Protein AF-A0AAD8BY18-F1 (afdb_monomer_lite)

pLDDT: mean 85.36, std 12.86, range [39.75, 97.12]

Sequence (145 aa):
MGSKGNVVTWDSLPDSLKKELYSEINEHYLFHGTNTSAVHSIVEHGFDLKYSNEWCLFGKGIYFAEKAMKSDLYTDKHFRLSNLDPKKRFKKPPCMSCHDDLCYCGNRDYYDSVMGDGKWLFREFVVYYDASQCYPEFLITYERV

Secondary structure (DSSP, 8-state):
---SSS-HHHHHS-HHHHTTS-GGGT----B----HHHHHHHHHH---GGGS-TTSTTSSSEEEESSHHHHHTTSSTT--------S---SSPPBTTT--TT---SS--B-SEEEE-SSSSS-EEEE-S-GGG------------

Foldseek 3Di:
DDDPDDLLLVVVDDPVVVVVDDVVLPDDDWDAAAEPVCVVVCQPPNDDLVPFDQPDQQGRFRKTWSDVVVNPLHHDPPNDPPDRDNPHRALAAAAPPPRHSPDPDPDPHGDQWDWDDDPDPTIMITGPDDRVSDDCPDDDDDDDD

Structure (mmCIF, N/CA/C/O backbone):
data_AF-A0AAD8BY18-F1
#
_entry.id   AF-A0AAD8BY18-F1
#
loop_
_atom_site.group_PDB
_atom_site.id
_atom_site.type_symbol
_atom_site.label_atom_id
_atom_site.label_alt_id
_atom_site.label_comp_id
_atom_site.label_asym_id
_atom_site.label_entity_id
_atom_site.label_seq_id
_atom_site.pdbx_PDB_ins_code
_atom_site.Cartn_x
_atom_site.Cartn_y
_atom_site.Cartn_z
_atom_site.occupancy
_atom_site.B_iso_or_equiv
_atom_site.auth_seq_id
_atom_site.auth_comp_id
_atom_site.auth_asym_id
_atom_site.auth_atom_id
_atom_site.pdbx_PDB_model_num
ATOM 1 N N . MET A 1 1 ? 16.479 -12.504 -3.501 1.00 39.75 1 MET A N 1
ATOM 2 C CA . MET A 1 1 ? 16.166 -12.905 -2.111 1.00 39.75 1 MET A CA 1
ATOM 3 C C . MET A 1 1 ? 14.660 -13.058 -2.038 1.00 39.75 1 MET A C 1
ATOM 5 O O . MET A 1 1 ? 13.972 -12.091 -2.327 1.00 39.75 1 MET A O 1
ATOM 9 N N . GLY A 1 2 ? 14.177 -14.281 -1.812 1.00 51.12 2 GLY A N 1
ATOM 10 C CA . GLY A 1 2 ? 12.746 -14.598 -1.756 1.00 51.12 2 GLY A CA 1
ATOM 11 C C . GLY A 1 2 ? 12.147 -14.342 -0.372 1.00 51.12 2 GLY A C 1
ATOM 12 O O . GLY A 1 2 ? 12.881 -14.126 0.592 1.00 51.12 2 GLY A O 1
ATOM 13 N N . SER A 1 3 ? 10.816 -14.361 -0.295 1.00 60.50 3 SER A N 1
ATOM 14 C CA . SER A 1 3 ? 10.062 -14.138 0.941 1.00 60.50 3 SER A CA 1
ATOM 15 C C . SER A 1 3 ? 10.469 -15.098 2.067 1.00 60.50 3 SER A C 1
ATOM 17 O O . SER A 1 3 ? 10.532 -16.309 1.859 1.00 60.50 3 SER A O 1
ATOM 19 N N . LYS A 1 4 ? 10.689 -14.575 3.282 1.00 65.38 4 LYS A N 1
ATOM 20 C CA . LYS A 1 4 ? 10.932 -15.364 4.508 1.00 65.38 4 LYS A CA 1
ATOM 21 C C . LYS A 1 4 ? 9.636 -15.915 5.134 1.00 65.38 4 LYS A C 1
ATOM 23 O O . LYS A 1 4 ? 9.449 -15.828 6.343 1.00 65.38 4 LYS A O 1
ATOM 28 N N . GLY A 1 5 ? 8.731 -16.456 4.320 1.00 75.94 5 GLY A N 1
ATOM 29 C CA . GLY A 1 5 ? 7.455 -17.036 4.768 1.00 75.94 5 GLY A CA 1
ATOM 30 C C . GLY A 1 5 ? 6.227 -16.165 4.492 1.00 75.94 5 GLY A C 1
ATOM 31 O O . GLY A 1 5 ? 6.336 -15.095 3.893 1.00 75.94 5 GLY A O 1
ATOM 32 N N . ASN A 1 6 ? 5.055 -16.645 4.915 1.00 85.38 6 ASN A N 1
ATOM 33 C CA . ASN A 1 6 ? 3.759 -16.011 4.649 1.00 85.38 6 ASN A CA 1
ATOM 34 C C . ASN A 1 6 ? 3.673 -14.590 5.222 1.00 85.38 6 ASN A C 1
ATOM 36 O O . ASN A 1 6 ? 4.377 -14.248 6.176 1.00 85.38 6 ASN A O 1
ATOM 40 N N . VAL A 1 7 ? 2.804 -13.763 4.636 1.00 90.31 7 VAL A N 1
ATOM 41 C CA . VAL A 1 7 ? 2.442 -12.451 5.187 1.00 90.31 7 VAL A CA 1
ATOM 42 C C . VAL A 1 7 ? 1.742 -12.664 6.527 1.00 90.31 7 VAL A C 1
ATOM 44 O O . VAL A 1 7 ? 0.818 -13.465 6.624 1.00 90.31 7 VAL A O 1
ATOM 47 N N . VAL A 1 8 ? 2.170 -11.953 7.570 1.00 91.25 8 VAL A N 1
ATOM 48 C CA . VAL A 1 8 ? 1.745 -12.252 8.951 1.00 91.25 8 VAL A CA 1
ATOM 49 C C . VAL A 1 8 ? 0.251 -11.998 9.194 1.00 91.25 8 VAL A C 1
ATOM 51 O O . VAL A 1 8 ? -0.339 -12.581 10.104 1.00 91.25 8 VAL A O 1
ATOM 54 N N . THR A 1 9 ? -0.390 -11.150 8.388 1.00 90.88 9 THR A N 1
ATOM 55 C CA . THR A 1 9 ? -1.845 -10.948 8.449 1.00 90.88 9 THR A CA 1
ATOM 56 C C . THR A 1 9 ? -2.606 -12.238 8.166 1.00 90.88 9 THR A C 1
ATOM 58 O O . THR A 1 9 ? -3.609 -12.485 8.832 1.00 90.88 9 THR A O 1
ATOM 61 N N . TRP A 1 10 ? -2.094 -13.104 7.283 1.00 90.88 10 TRP A N 1
ATOM 62 C CA . TRP A 1 10 ? -2.708 -14.389 6.942 1.00 90.88 10 TRP A CA 1
ATOM 63 C C . TRP A 1 10 ? -3.026 -15.236 8.174 1.00 90.88 10 TRP A C 1
ATOM 65 O O . TRP A 1 10 ? -4.133 -15.756 8.308 1.00 90.88 10 TRP A O 1
ATOM 75 N N . ASP A 1 11 ? -2.092 -15.326 9.117 1.00 91.31 11 ASP A N 1
ATOM 76 C CA . ASP A 1 11 ? -2.251 -16.172 10.302 1.00 91.31 11 ASP A CA 1
ATOM 77 C C . ASP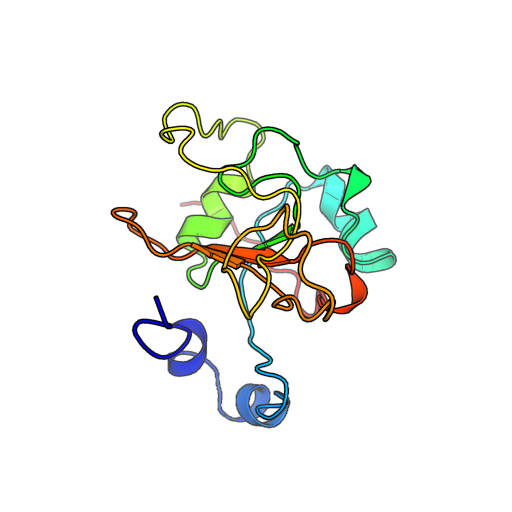 A 1 11 ? -3.362 -15.668 11.237 1.00 91.31 11 ASP A C 1
ATOM 79 O O . ASP A 1 11 ? -3.954 -16.451 11.976 1.00 91.31 11 ASP A O 1
ATOM 83 N N . SER A 1 12 ? -3.668 -14.368 11.186 1.00 90.75 12 SER A N 1
ATOM 84 C CA . SER A 1 12 ? -4.675 -13.715 12.035 1.00 90.75 12 SER A CA 1
ATOM 85 C C . SER A 1 12 ? -6.020 -13.489 11.334 1.00 90.75 12 SER A C 1
ATOM 87 O O . SER A 1 12 ? -6.976 -13.073 11.987 1.00 90.75 12 SER A O 1
ATOM 89 N N . LEU A 1 13 ? -6.111 -13.735 10.022 1.00 92.81 13 LEU A N 1
ATOM 90 C CA . LEU A 1 13 ? -7.345 -13.531 9.266 1.00 92.81 13 LEU A CA 1
ATOM 91 C C . LEU A 1 13 ? -8.391 -14.615 9.585 1.00 92.81 13 LEU A C 1
ATOM 93 O O . LEU A 1 13 ? -8.048 -15.805 9.626 1.00 92.81 13 LEU A O 1
ATOM 97 N N . PRO A 1 14 ? -9.673 -14.238 9.746 1.00 95.31 14 PRO A N 1
ATOM 98 C CA . PRO A 1 14 ? -10.763 -15.200 9.818 1.00 95.31 14 PRO A CA 1
ATOM 99 C C . PRO A 1 14 ? -10.922 -15.945 8.485 1.00 95.31 14 PRO A C 1
ATOM 101 O O . PRO A 1 14 ? -10.644 -15.408 7.412 1.00 95.31 14 PRO A O 1
ATOM 104 N N . ASP A 1 15 ? -11.426 -17.179 8.547 1.00 95.88 15 ASP A N 1
ATOM 105 C CA . ASP A 1 15 ? -11.570 -18.045 7.369 1.00 95.88 15 ASP A CA 1
ATOM 106 C C . ASP A 1 15 ? -12.504 -17.478 6.294 1.00 95.88 15 ASP A C 1
ATOM 108 O O . ASP A 1 15 ? -12.376 -17.845 5.129 1.00 95.88 15 ASP A O 1
ATOM 112 N N . SER A 1 16 ? -13.447 -16.604 6.659 1.00 96.19 16 SER A N 1
ATOM 113 C CA . SER A 1 16 ? -14.309 -15.920 5.691 1.00 96.19 16 SER A CA 1
ATOM 114 C C . SER A 1 16 ? -13.497 -15.020 4.762 1.00 96.19 16 SER A C 1
ATOM 116 O O . SER A 1 16 ? -13.575 -15.194 3.555 1.00 96.19 16 SER A O 1
ATOM 118 N N . LEU A 1 17 ? -12.642 -14.157 5.321 1.00 95.00 17 LEU A N 1
ATOM 119 C CA . LEU A 1 17 ? -11.804 -13.242 4.540 1.00 95.00 17 LEU A CA 1
ATOM 120 C C . LEU A 1 17 ? -10.714 -13.989 3.763 1.00 95.00 17 LEU A C 1
ATOM 122 O O . LEU A 1 17 ? -10.385 -13.627 2.642 1.00 95.00 17 LEU A O 1
ATOM 126 N N . LYS A 1 18 ? -10.178 -15.088 4.309 1.00 94.38 18 LYS A N 1
ATOM 127 C CA . LYS A 1 18 ? -9.210 -15.925 3.575 1.00 94.38 18 LYS A CA 1
ATOM 128 C C . LYS A 1 18 ? -9.784 -16.515 2.287 1.00 94.38 18 LYS A C 1
ATOM 130 O O . LYS A 1 18 ? -9.031 -16.725 1.345 1.00 94.38 18 LYS A O 1
ATOM 135 N N . LYS A 1 19 ? -11.086 -16.823 2.259 1.00 95.44 19 LYS A N 1
ATOM 136 C CA . LYS A 1 19 ? -11.768 -17.383 1.079 1.00 95.44 19 LYS A CA 1
ATOM 137 C C . LYS A 1 19 ? -12.034 -16.348 -0.009 1.00 95.44 19 LYS A C 1
ATOM 139 O O . LYS A 1 19 ? -12.328 -16.746 -1.129 1.00 95.44 19 LYS A O 1
ATOM 144 N N . GLU A 1 20 ? -11.970 -15.066 0.331 1.00 95.00 20 GLU A N 1
ATOM 145 C CA . GLU A 1 20 ? -12.167 -13.960 -0.607 1.00 95.00 20 GLU A CA 1
ATOM 146 C C . GLU A 1 20 ? -10.867 -13.590 -1.339 1.00 95.00 20 GLU A C 1
ATOM 148 O O . GLU A 1 20 ? -10.933 -12.929 -2.367 1.00 95.00 20 GLU A O 1
ATOM 153 N N . LEU A 1 21 ? -9.710 -14.072 -0.859 1.00 94.81 21 LEU A N 1
ATOM 154 C CA . LEU A 1 21 ? -8.398 -13.807 -1.451 1.00 94.81 21 LEU A CA 1
ATOM 155 C C . LEU A 1 21 ? -8.068 -14.731 -2.635 1.00 94.81 21 LEU A C 1
ATOM 157 O O . LEU A 1 21 ? -8.163 -15.960 -2.537 1.00 94.81 21 LEU A O 1
ATOM 161 N N . TYR A 1 22 ? -7.543 -14.143 -3.710 1.00 95.50 22 TYR A N 1
ATOM 162 C CA . TYR A 1 22 ? -7.039 -14.849 -4.891 1.00 95.50 22 TYR A CA 1
ATOM 163 C C . TYR A 1 22 ? -5.548 -15.206 -4.751 1.00 95.50 22 TYR A C 1
ATOM 165 O O . TYR A 1 22 ? -4.637 -14.421 -5.039 1.00 95.50 22 TYR A O 1
ATOM 173 N N . SER A 1 23 ? -5.275 -16.436 -4.310 1.00 90.94 23 SER A N 1
ATOM 174 C CA . SER A 1 23 ? -3.907 -16.942 -4.097 1.00 90.94 23 SER A CA 1
ATOM 175 C C . SER A 1 23 ? -3.033 -16.982 -5.361 1.00 90.94 23 SER A C 1
ATOM 177 O O . SER A 1 23 ? -1.815 -16.830 -5.273 1.00 90.94 23 SER A O 1
ATOM 179 N N . GLU A 1 24 ? -3.638 -17.160 -6.536 1.00 94.19 24 GLU A N 1
ATOM 180 C CA . GLU A 1 24 ? -2.974 -17.263 -7.838 1.00 94.19 24 GLU A CA 1
ATOM 181 C C . GLU A 1 24 ? -2.279 -15.967 -8.268 1.00 94.19 24 GLU A C 1
ATOM 183 O O . GLU A 1 24 ? -1.314 -16.015 -9.029 1.00 94.19 24 GLU A O 1
ATOM 188 N N . ILE A 1 25 ? -2.739 -14.828 -7.745 1.00 92.81 25 ILE A N 1
ATOM 189 C CA . ILE A 1 25 ? -2.143 -13.505 -7.960 1.00 92.81 25 ILE A CA 1
ATOM 190 C C . ILE A 1 25 ? -1.445 -12.973 -6.705 1.00 92.81 25 ILE A C 1
ATOM 192 O O . ILE A 1 25 ? -1.043 -11.814 -6.670 1.00 92.81 25 ILE A O 1
ATOM 196 N N . ASN A 1 26 ? -1.262 -13.820 -5.683 1.00 93.62 26 ASN A N 1
ATOM 197 C CA . ASN A 1 26 ? -0.624 -13.450 -4.421 1.00 93.62 26 ASN A CA 1
ATOM 198 C C . ASN A 1 26 ? -1.322 -12.249 -3.743 1.00 93.62 26 ASN A C 1
ATOM 200 O O . ASN A 1 26 ? -0.661 -11.300 -3.319 1.00 93.62 26 ASN A O 1
ATOM 204 N N . GLU A 1 27 ? -2.655 -12.286 -3.651 1.00 95.31 27 GLU A N 1
ATOM 205 C CA . GLU A 1 27 ? -3.448 -11.257 -2.973 1.00 95.31 27 GLU A CA 1
ATOM 206 C C . GLU A 1 27 ? -3.365 -11.388 -1.442 1.00 95.31 27 GLU A C 1
ATOM 208 O O . GLU A 1 27 ? -3.449 -12.490 -0.892 1.00 95.31 27 GLU A O 1
ATOM 213 N N . HIS A 1 28 ? -3.202 -10.260 -0.738 1.00 95.81 28 HIS A N 1
ATOM 214 C CA . HIS A 1 28 ? -3.069 -10.221 0.723 1.00 95.81 28 HIS A CA 1
ATOM 215 C C . HIS A 1 28 ? -3.742 -8.995 1.332 1.00 95.81 28 HIS A C 1
ATOM 217 O O . HIS A 1 28 ? -3.588 -7.880 0.837 1.00 95.81 28 HIS A O 1
ATOM 223 N N . TYR A 1 29 ? -4.344 -9.173 2.510 1.00 96.81 29 TYR A N 1
ATOM 224 C CA . TYR A 1 29 ? -4.691 -8.048 3.378 1.00 96.81 29 TYR A CA 1
ATOM 225 C C . TYR A 1 29 ? -3.444 -7.467 4.040 1.00 96.81 29 TYR A C 1
ATOM 227 O O . TYR A 1 29 ? -2.680 -8.182 4.694 1.00 96.81 29 TYR A O 1
ATOM 235 N N . LEU A 1 30 ? -3.264 -6.154 3.930 1.00 97.00 30 LEU A N 1
ATOM 236 C CA . LEU A 1 30 ? -2.175 -5.409 4.553 1.00 97.00 30 LEU A CA 1
ATOM 237 C C . LEU A 1 30 ? -2.696 -4.085 5.125 1.00 97.00 30 LEU A C 1
ATOM 239 O O . LEU A 1 30 ? -3.739 -3.578 4.723 1.00 97.00 30 LEU A O 1
ATOM 243 N N . PHE A 1 31 ? -1.944 -3.490 6.047 1.00 97.12 31 PHE A N 1
ATOM 244 C CA . PHE A 1 31 ? -2.293 -2.211 6.656 1.00 97.12 31 PHE A CA 1
ATOM 245 C C . PHE A 1 31 ? -1.629 -1.046 5.922 1.00 97.12 31 PHE A C 1
ATOM 247 O O . PHE A 1 31 ? -0.405 -1.017 5.779 1.00 97.12 31 PHE A O 1
ATOM 254 N N . HIS A 1 32 ? -2.408 -0.024 5.573 1.00 95.38 32 HIS A N 1
ATOM 255 C CA . HIS A 1 32 ? -1.909 1.276 5.129 1.00 95.38 32 HIS A CA 1
ATOM 256 C C . HIS A 1 32 ? -2.232 2.339 6.180 1.00 95.38 32 HIS A C 1
ATOM 258 O O . HIS A 1 32 ? -3.394 2.567 6.505 1.00 95.38 32 HIS A O 1
ATOM 264 N N . GLY A 1 33 ? -1.200 2.978 6.726 1.00 93.38 33 GLY A N 1
ATOM 265 C CA . GLY A 1 33 ? -1.370 4.096 7.647 1.00 93.38 33 GLY A CA 1
ATOM 266 C C . GLY A 1 33 ? -1.438 5.400 6.877 1.00 93.38 33 GLY A C 1
ATOM 267 O O . GLY A 1 33 ? -0.588 5.647 6.026 1.00 93.38 33 GLY A O 1
ATOM 268 N N . THR A 1 34 ? -2.432 6.233 7.171 1.00 91.69 34 THR A N 1
ATOM 269 C CA . THR A 1 34 ? -2.593 7.523 6.504 1.00 91.69 34 THR A CA 1
ATOM 270 C C . THR A 1 34 ? -3.111 8.589 7.457 1.00 91.69 34 THR A C 1
ATOM 272 O O . THR A 1 34 ? -3.672 8.291 8.511 1.00 91.69 34 THR A O 1
ATOM 275 N N . ASN A 1 35 ? -2.920 9.849 7.077 1.00 89.56 35 ASN A N 1
ATOM 276 C CA . ASN A 1 35 ? -3.463 10.982 7.811 1.00 89.56 35 ASN A CA 1
ATOM 277 C C . ASN A 1 35 ? -4.953 11.182 7.490 1.00 89.56 35 ASN A C 1
ATOM 279 O O . ASN A 1 35 ? -5.424 10.872 6.396 1.00 89.56 35 ASN A O 1
ATOM 283 N N . THR A 1 36 ? -5.684 11.793 8.422 1.00 89.69 36 THR A N 1
ATOM 284 C CA . THR A 1 36 ? -7.125 12.063 8.275 1.00 89.69 36 THR A CA 1
ATOM 285 C C . THR A 1 36 ? -7.473 12.878 7.028 1.00 89.69 36 THR A C 1
ATOM 287 O O . THR A 1 36 ? -8.517 12.650 6.426 1.00 89.69 36 THR A O 1
ATOM 290 N N . SER A 1 37 ? -6.591 13.781 6.586 1.00 90.31 37 SER A N 1
ATOM 291 C CA . SER A 1 37 ? -6.811 14.582 5.373 1.00 90.31 37 SER A CA 1
ATOM 292 C C . SER A 1 37 ? -6.790 13.776 4.068 1.00 90.31 37 SER A C 1
ATOM 294 O O . SER A 1 37 ? -7.359 14.236 3.084 1.00 90.31 37 SER A O 1
ATOM 296 N N . ALA A 1 38 ? -6.166 12.596 4.039 1.00 91.00 38 ALA A N 1
ATOM 297 C CA . ALA A 1 38 ? -6.109 11.740 2.855 1.00 91.00 38 ALA A CA 1
ATOM 298 C C . ALA A 1 38 ? -7.229 10.685 2.811 1.00 91.00 38 ALA A C 1
ATOM 300 O O . ALA A 1 38 ? -7.494 10.138 1.743 1.00 91.00 38 ALA A O 1
ATOM 301 N N . VAL A 1 39 ? -7.910 10.424 3.936 1.00 93.31 39 VAL A N 1
ATOM 302 C CA . VAL A 1 39 ? -8.923 9.357 4.061 1.00 93.31 39 VAL A CA 1
ATOM 303 C C . VAL A 1 39 ? -10.030 9.495 3.020 1.00 93.31 39 VAL A C 1
ATOM 305 O O . VAL A 1 39 ? -10.288 8.542 2.295 1.00 93.31 39 VAL A O 1
ATOM 308 N N . HIS A 1 40 ? -10.644 10.678 2.902 1.00 94.25 40 HIS A N 1
ATOM 309 C CA . HIS A 1 40 ? -11.742 10.896 1.953 1.00 94.25 40 HIS A CA 1
ATOM 310 C C . HIS A 1 40 ? -11.315 10.591 0.513 1.00 94.25 40 HIS A C 1
ATOM 312 O O . HIS A 1 40 ? -12.011 9.885 -0.207 1.00 94.25 40 HIS A O 1
ATOM 318 N N . SER A 1 41 ? -10.135 11.075 0.111 1.00 93.88 41 SER A N 1
ATOM 319 C CA . SER A 1 41 ? -9.609 10.832 -1.232 1.00 93.88 41 SER A CA 1
ATOM 320 C C . SER A 1 41 ? -9.352 9.348 -1.480 1.00 93.88 41 SER A C 1
ATOM 322 O O . SER A 1 41 ? -9.684 8.868 -2.557 1.00 93.88 41 SER A O 1
ATOM 324 N N . ILE A 1 42 ? -8.776 8.635 -0.505 1.00 94.81 42 ILE A N 1
ATOM 325 C CA . ILE A 1 42 ? -8.447 7.210 -0.641 1.00 94.81 42 ILE A CA 1
ATOM 326 C C . ILE A 1 42 ? -9.713 6.360 -0.734 1.00 94.81 42 ILE A C 1
ATOM 328 O O . ILE A 1 42 ? -9.785 5.469 -1.571 1.00 94.81 42 ILE A O 1
ATOM 332 N N . VAL A 1 43 ? -10.714 6.635 0.102 1.00 94.81 43 VAL A N 1
ATOM 333 C CA . VAL A 1 43 ? -11.970 5.871 0.111 1.00 94.81 43 VAL A CA 1
ATOM 334 C C . VAL A 1 43 ? -12.756 6.080 -1.183 1.00 94.81 43 VAL A C 1
ATOM 336 O O . VAL A 1 43 ? -13.311 5.128 -1.719 1.00 94.81 43 VAL A O 1
ATOM 339 N N . GLU A 1 44 ? -12.801 7.309 -1.698 1.00 95.00 44 GLU A N 1
ATOM 340 C CA . GLU A 1 44 ? -13.605 7.635 -2.880 1.00 95.00 44 GLU A CA 1
ATOM 341 C C . GLU A 1 44 ? -12.904 7.288 -4.203 1.00 95.00 44 GLU A C 1
ATOM 343 O O . GLU A 1 44 ? -13.553 6.839 -5.145 1.00 95.00 44 GLU A O 1
ATOM 348 N N . HIS A 1 45 ? -11.583 7.476 -4.281 1.00 94.25 45 HIS A N 1
ATOM 349 C CA . HIS A 1 45 ? -10.835 7.389 -5.541 1.00 94.25 45 HIS A CA 1
ATOM 350 C C . HIS A 1 45 ? -9.749 6.306 -5.548 1.00 94.25 45 HIS A C 1
ATOM 352 O O . HIS A 1 45 ? -9.058 6.141 -6.554 1.00 94.25 45 HIS A O 1
ATOM 358 N N . GLY A 1 46 ? -9.573 5.576 -4.446 1.00 94.25 46 GLY A N 1
ATOM 359 C CA . GLY A 1 46 ? -8.436 4.684 -4.258 1.00 94.25 46 GLY A CA 1
ATOM 360 C C . GLY A 1 46 ? -7.137 5.436 -3.953 1.00 94.25 46 GLY A C 1
ATOM 361 O O . GLY A 1 46 ? -7.101 6.647 -3.717 1.00 94.25 46 GLY A O 1
ATOM 362 N N . PHE A 1 47 ? -6.030 4.700 -3.930 1.00 93.25 47 PHE A N 1
ATOM 363 C CA . PHE A 1 47 ? -4.715 5.279 -3.673 1.00 93.25 47 PHE A CA 1
ATOM 364 C C . PHE A 1 47 ? -4.218 6.101 -4.872 1.00 93.25 47 PHE A C 1
ATOM 366 O O . PHE A 1 47 ? -4.335 5.675 -6.016 1.00 93.25 47 PHE A O 1
ATOM 373 N N . ASP A 1 48 ? -3.576 7.247 -4.621 1.00 87.38 48 ASP A N 1
ATOM 374 C CA . ASP A 1 48 ? -2.925 8.042 -5.671 1.00 87.38 48 ASP A CA 1
ATOM 375 C C . ASP A 1 48 ? -1.448 8.299 -5.331 1.00 87.38 48 ASP A C 1
ATOM 377 O O . ASP A 1 48 ? -1.083 8.969 -4.359 1.00 87.38 48 ASP A O 1
ATOM 381 N N . LEU A 1 49 ? -0.575 7.772 -6.190 1.00 82.44 49 LEU A N 1
ATOM 382 C CA . LEU A 1 49 ? 0.879 7.894 -6.100 1.00 82.44 49 LEU A CA 1
ATOM 383 C C . LEU A 1 49 ? 1.379 9.339 -6.177 1.00 82.44 49 LEU A C 1
ATOM 385 O O . LEU A 1 49 ? 2.500 9.609 -5.741 1.00 82.44 49 LEU A O 1
ATOM 389 N N . LYS A 1 50 ? 0.594 10.284 -6.706 1.00 80.06 50 LYS A N 1
ATOM 390 C CA . LYS A 1 50 ? 0.959 11.709 -6.738 1.00 80.06 50 LYS A CA 1
ATOM 391 C C . LYS A 1 50 ? 1.167 12.279 -5.338 1.00 80.06 50 LYS A C 1
ATOM 393 O O . LYS A 1 50 ? 2.005 13.164 -5.188 1.00 80.06 50 LYS A O 1
ATOM 398 N N . TYR A 1 51 ? 0.476 11.734 -4.336 1.00 76.44 51 TYR A N 1
ATOM 399 C CA . TYR A 1 51 ? 0.614 12.126 -2.933 1.00 76.44 51 TYR A CA 1
ATOM 400 C C . TYR A 1 51 ? 1.728 11.368 -2.195 1.00 76.44 51 TYR A C 1
ATOM 402 O O . TYR A 1 51 ? 2.033 11.692 -1.047 1.00 76.44 51 TYR A O 1
ATOM 410 N N . SER A 1 52 ? 2.365 10.384 -2.840 1.00 76.38 52 SER A N 1
ATOM 411 C CA . SER A 1 52 ? 3.508 9.668 -2.274 1.00 76.38 52 SER A CA 1
ATOM 412 C C . SER A 1 52 ? 4.771 10.526 -2.315 1.00 76.38 52 SER A C 1
ATOM 414 O O . SER A 1 52 ? 5.076 11.190 -3.311 1.00 76.38 52 SER A O 1
ATOM 416 N N . ASN A 1 53 ? 5.526 10.493 -1.221 1.00 70.69 53 ASN A N 1
ATOM 417 C CA . ASN A 1 53 ? 6.760 11.245 -1.076 1.00 70.69 53 ASN A CA 1
ATOM 418 C C . ASN A 1 53 ? 7.926 10.530 -1.790 1.00 70.69 53 ASN A C 1
ATOM 420 O O . ASN A 1 53 ? 8.127 9.326 -1.650 1.00 70.69 53 ASN A O 1
ATOM 424 N N . GLU A 1 54 ? 8.748 11.280 -2.524 1.00 67.62 54 GLU A N 1
ATOM 425 C CA . GLU A 1 54 ? 9.958 10.763 -3.183 1.00 67.62 54 GLU A CA 1
ATOM 426 C C . GLU A 1 54 ? 11.055 10.339 -2.191 1.00 67.62 54 GLU A C 1
ATOM 428 O O . GLU A 1 54 ? 11.975 9.596 -2.540 1.00 67.62 54 GLU A O 1
ATOM 433 N N . TRP A 1 55 ? 10.950 10.794 -0.941 1.00 67.88 55 TRP A N 1
ATOM 434 C CA . TRP A 1 55 ? 11.918 10.535 0.125 1.00 67.88 55 TRP A CA 1
ATOM 435 C C . TRP A 1 55 ? 11.622 9.264 0.943 1.00 67.88 55 TRP A C 1
ATOM 437 O O . TRP A 1 55 ? 12.229 9.068 1.995 1.00 67.88 55 TRP A O 1
ATOM 447 N N . CYS A 1 56 ? 10.726 8.390 0.475 1.00 76.44 56 CYS A N 1
ATOM 448 C CA . CYS A 1 56 ? 10.452 7.101 1.114 1.00 76.44 56 CYS A CA 1
ATOM 449 C C . CYS A 1 56 ? 11.593 6.081 0.907 1.00 76.44 56 CYS A C 1
ATOM 451 O O . CYS A 1 56 ? 12.385 6.180 -0.036 1.00 76.44 56 CYS A O 1
ATOM 453 N N . LEU A 1 57 ? 11.668 5.082 1.796 1.00 77.81 57 LEU A N 1
ATOM 454 C CA . LEU A 1 57 ? 12.775 4.118 1.888 1.00 77.81 57 LEU A CA 1
ATOM 455 C C . LEU A 1 57 ? 13.080 3.397 0.569 1.00 77.81 57 LEU A C 1
ATOM 457 O O . LEU A 1 57 ? 14.229 3.337 0.142 1.00 77.81 57 LEU A O 1
ATOM 461 N N . PHE A 1 58 ? 12.043 2.884 -0.084 1.00 83.25 58 PHE A N 1
ATOM 462 C CA . PHE A 1 58 ? 12.131 2.106 -1.318 1.00 83.25 58 PHE A CA 1
ATOM 463 C C . PHE A 1 58 ? 11.710 2.926 -2.547 1.00 83.25 58 PHE A C 1
ATOM 465 O O . PHE A 1 58 ? 11.402 2.359 -3.589 1.00 83.25 58 PHE A O 1
ATOM 472 N N . GLY A 1 59 ? 11.723 4.260 -2.447 1.00 85.25 59 GLY A N 1
ATOM 473 C CA . GLY A 1 59 ? 11.287 5.173 -3.506 1.00 85.25 59 GLY A CA 1
ATOM 474 C C . GLY A 1 59 ? 9.784 5.469 -3.498 1.00 85.25 59 GLY A C 1
ATOM 475 O O . GLY A 1 59 ? 9.075 5.141 -2.546 1.00 85.25 59 GLY A O 1
ATOM 476 N N . LYS A 1 60 ? 9.305 6.152 -4.542 1.00 87.38 60 LYS A N 1
ATOM 477 C CA . LYS A 1 60 ? 7.923 6.646 -4.635 1.00 87.38 60 LYS A CA 1
ATOM 478 C C . LYS A 1 60 ? 6.958 5.494 -4.928 1.00 87.38 60 LYS A C 1
ATOM 480 O O . LYS A 1 60 ? 6.999 4.920 -6.012 1.00 87.38 60 LYS A O 1
ATOM 485 N N . GLY A 1 61 ? 6.085 5.190 -3.974 1.00 90.75 61 GLY A N 1
ATOM 486 C CA . GLY A 1 61 ? 5.165 4.051 -4.028 1.00 90.75 61 GLY A CA 1
ATOM 487 C C . GLY A 1 61 ? 4.058 4.146 -2.978 1.00 90.75 61 GLY A C 1
ATOM 488 O O . GLY A 1 61 ? 4.068 5.060 -2.146 1.00 90.75 61 GLY A O 1
ATOM 489 N N . ILE A 1 62 ? 3.112 3.211 -3.011 1.00 93.06 62 ILE A N 1
ATOM 490 C CA . ILE A 1 62 ? 2.111 3.029 -1.950 1.00 93.06 62 ILE A CA 1
ATOM 491 C C . ILE A 1 62 ? 2.662 1.978 -0.991 1.00 93.06 62 ILE A C 1
ATOM 493 O O . ILE A 1 62 ? 2.988 0.872 -1.415 1.00 93.06 62 ILE A O 1
ATOM 497 N N . TYR A 1 63 ? 2.806 2.347 0.280 1.00 92.81 63 TYR A N 1
ATOM 498 C CA . TYR A 1 63 ? 3.440 1.511 1.296 1.00 92.81 63 TYR A CA 1
ATOM 499 C C . TYR A 1 63 ? 2.390 0.823 2.154 1.00 92.81 63 TYR A C 1
ATOM 501 O O . TYR A 1 63 ? 1.450 1.459 2.632 1.00 92.81 63 TYR A O 1
ATOM 509 N N . PHE A 1 64 ? 2.607 -0.459 2.397 1.00 95.44 64 PHE A N 1
ATOM 510 C CA . PHE A 1 64 ? 1.790 -1.294 3.256 1.00 95.44 64 PHE A CA 1
ATOM 511 C C . PHE A 1 64 ? 2.667 -2.052 4.249 1.00 95.44 64 PHE A C 1
ATOM 513 O O . PHE A 1 64 ? 3.854 -2.282 4.005 1.00 95.44 64 PHE A O 1
ATOM 520 N N . ALA A 1 65 ? 2.076 -2.479 5.359 1.00 94.31 65 ALA A N 1
ATOM 521 C CA . ALA A 1 65 ? 2.739 -3.316 6.346 1.00 94.31 65 ALA A CA 1
ATOM 522 C C . ALA A 1 65 ? 1.837 -4.467 6.790 1.00 94.31 65 ALA A C 1
ATOM 524 O O . ALA A 1 65 ? 0.617 -4.350 6.852 1.00 94.31 65 ALA A O 1
ATOM 525 N N . GLU A 1 66 ? 2.449 -5.575 7.187 1.00 93.44 66 GLU A N 1
ATOM 526 C CA . GLU A 1 66 ? 1.731 -6.733 7.737 1.00 93.44 66 GLU A CA 1
ATOM 527 C C . GLU A 1 66 ? 1.404 -6.603 9.236 1.00 93.44 66 GLU A C 1
ATOM 529 O O . GLU A 1 66 ? 0.797 -7.489 9.836 1.00 93.44 66 GLU A O 1
ATOM 534 N N . LYS A 1 67 ? 1.831 -5.503 9.870 1.00 92.38 67 LYS A N 1
ATOM 535 C CA . LYS A 1 67 ? 1.561 -5.186 11.276 1.00 92.38 67 LYS A CA 1
ATOM 536 C C . LYS A 1 67 ? 0.968 -3.790 11.386 1.00 92.38 67 LYS A C 1
ATOM 538 O O . LYS A 1 67 ? 1.613 -2.819 10.993 1.00 92.38 67 LYS A O 1
ATOM 543 N N . ALA A 1 68 ? -0.194 -3.687 12.029 1.00 93.12 68 ALA A N 1
ATOM 544 C CA . ALA A 1 68 ? -0.861 -2.411 12.282 1.00 93.12 68 ALA A CA 1
ATOM 545 C C . ALA A 1 68 ? 0.051 -1.398 12.998 1.00 93.12 68 ALA A C 1
ATOM 547 O O . ALA A 1 68 ? 0.053 -0.231 12.637 1.00 93.12 68 ALA A O 1
ATOM 548 N N . MET A 1 69 ? 0.905 -1.849 13.929 1.00 90.62 69 MET A N 1
ATOM 549 C CA . MET A 1 69 ? 1.863 -0.986 14.642 1.00 90.62 69 MET A CA 1
ATOM 550 C C . MET A 1 69 ? 2.852 -0.257 13.723 1.00 90.62 69 MET A C 1
ATOM 552 O O . MET A 1 69 ? 3.295 0.838 14.044 1.00 90.62 69 MET A O 1
ATOM 556 N N . LYS A 1 70 ? 3.236 -0.855 12.589 1.00 90.12 70 LYS A N 1
ATOM 557 C CA . LYS A 1 70 ? 4.115 -0.192 11.618 1.00 90.12 70 LYS A CA 1
ATOM 558 C C . LYS A 1 70 ? 3.344 0.862 10.834 1.00 90.12 70 LYS A C 1
ATOM 560 O O . LYS A 1 70 ? 3.876 1.941 10.598 1.00 90.12 70 LYS A O 1
ATOM 565 N N . SER A 1 71 ? 2.101 0.562 10.469 1.00 92.62 71 SER A N 1
ATOM 566 C CA . SER A 1 71 ? 1.211 1.499 9.783 1.00 92.62 71 SER A CA 1
ATOM 567 C C . SER A 1 71 ? 0.789 2.661 10.685 1.00 92.62 71 SER A C 1
ATOM 569 O O . SER A 1 71 ? 0.717 3.787 10.210 1.00 92.62 71 SER A O 1
ATOM 571 N N . ASP A 1 72 ? 0.630 2.430 11.991 1.00 92.00 72 ASP A N 1
ATOM 572 C CA . ASP A 1 72 ? 0.375 3.464 13.005 1.00 92.00 72 ASP A CA 1
ATOM 573 C C . ASP A 1 72 ? 1.425 4.585 12.979 1.00 92.00 72 ASP A C 1
ATOM 575 O O . ASP A 1 72 ? 1.086 5.752 13.144 1.00 92.00 72 ASP A O 1
ATOM 579 N N . LEU A 1 73 ? 2.685 4.266 12.666 1.00 87.06 73 LEU A N 1
ATOM 580 C CA . LEU A 1 73 ? 3.738 5.276 12.534 1.00 87.06 73 LEU A CA 1
ATOM 581 C C . LEU A 1 73 ? 3.457 6.280 11.406 1.00 87.06 73 LEU A C 1
ATOM 583 O O . LEU A 1 73 ? 3.967 7.391 11.445 1.00 87.06 73 LEU A O 1
ATOM 587 N N . TYR A 1 74 ? 2.650 5.922 10.406 1.00 86.38 74 TYR A N 1
ATOM 588 C CA . TYR A 1 74 ? 2.343 6.773 9.253 1.00 86.38 74 TYR A CA 1
ATOM 589 C C . TYR A 1 74 ? 1.011 7.531 9.380 1.00 86.38 74 TYR A C 1
ATOM 591 O O . TYR A 1 74 ? 0.655 8.281 8.469 1.00 86.38 74 TYR A O 1
ATOM 599 N N . THR A 1 75 ? 0.270 7.371 10.483 1.00 88.88 75 THR A N 1
ATOM 600 C CA . THR A 1 75 ? -1.012 8.077 10.679 1.00 88.88 75 THR A CA 1
ATOM 601 C C . THR A 1 75 ? -0.835 9.513 11.188 1.00 88.88 75 THR A C 1
ATOM 603 O O . THR A 1 75 ? -1.721 10.350 10.997 1.00 88.88 75 THR A O 1
ATOM 606 N N . ASP A 1 76 ? 0.345 9.847 11.727 1.00 80.25 76 ASP A N 1
ATOM 607 C CA . ASP A 1 76 ? 0.677 11.182 12.231 1.00 80.25 76 ASP A CA 1
ATOM 608 C C . ASP A 1 76 ? 1.567 11.989 11.270 1.00 80.25 76 ASP A C 1
ATOM 610 O O . ASP A 1 76 ? 2.501 11.485 10.647 1.00 80.25 76 ASP A O 1
ATOM 614 N N . LYS A 1 77 ? 1.362 13.313 11.230 1.00 60.75 77 LYS A N 1
ATOM 615 C CA . LYS A 1 77 ? 2.110 14.250 10.360 1.00 60.75 77 LYS A CA 1
ATOM 616 C C . LYS A 1 77 ? 3.607 14.375 10.693 1.00 60.75 77 LYS A C 1
ATOM 618 O O . LYS A 1 77 ? 4.355 14.977 9.922 1.00 60.75 77 LYS A O 1
ATOM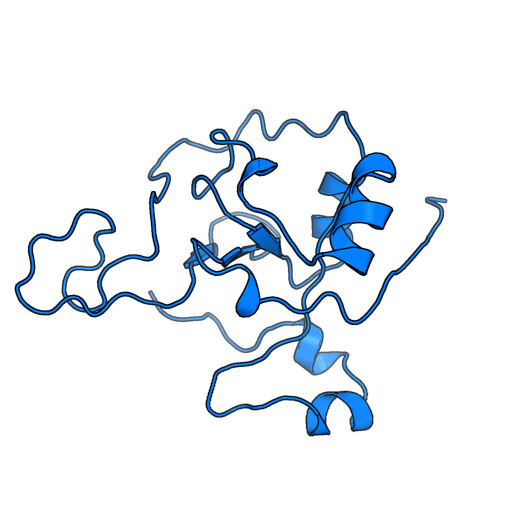 623 N N . HIS A 1 78 ? 4.045 13.866 11.845 1.00 55.34 78 HIS A N 1
ATOM 624 C CA . HIS A 1 78 ? 5.383 14.111 12.394 1.00 55.34 78 HIS A CA 1
ATOM 625 C C . HIS A 1 78 ? 6.363 12.951 12.225 1.00 55.34 78 HIS A C 1
ATOM 627 O O . HIS A 1 78 ? 7.550 13.128 12.509 1.00 55.34 78 HIS A O 1
ATOM 633 N N . PHE A 1 79 ? 5.919 11.794 11.732 1.00 59.00 79 PHE A N 1
ATOM 634 C CA . PHE A 1 79 ? 6.824 10.674 11.526 1.00 59.00 79 PHE A CA 1
ATOM 635 C C . PHE A 1 79 ? 7.709 10.914 10.300 1.00 59.00 79 PHE A C 1
ATOM 637 O O . PHE A 1 79 ? 7.337 10.693 9.148 1.00 59.00 79 PHE A O 1
ATOM 644 N N . ARG A 1 80 ? 8.915 11.417 10.560 1.00 53.06 80 ARG A N 1
ATOM 645 C CA . ARG A 1 80 ? 9.991 11.505 9.578 1.00 53.06 80 ARG A CA 1
ATOM 646 C C . ARG A 1 80 ? 10.873 10.279 9.743 1.00 53.06 80 ARG A C 1
ATOM 648 O O . ARG A 1 80 ? 11.544 10.135 10.760 1.00 53.06 80 ARG A O 1
ATOM 655 N N . LEU A 1 81 ? 10.914 9.430 8.721 1.00 56.94 81 LEU A N 1
ATOM 656 C CA . LEU A 1 81 ? 11.925 8.383 8.580 1.00 56.94 81 LEU A CA 1
ATOM 657 C C . LEU A 1 81 ? 13.298 9.033 8.327 1.00 56.94 81 LEU A C 1
ATOM 659 O O . LEU A 1 81 ? 13.790 9.061 7.204 1.00 56.94 81 LEU A O 1
ATOM 663 N N . SER A 1 82 ? 13.902 9.633 9.351 1.00 43.91 82 SER A N 1
ATOM 664 C CA . SER A 1 82 ? 15.138 10.414 9.217 1.00 43.91 82 SER A CA 1
ATOM 665 C C . SER A 1 82 ? 16.417 9.573 9.165 1.00 43.91 82 SER A C 1
ATOM 667 O O . SER A 1 82 ? 17.466 10.127 8.863 1.00 43.91 82 SER A O 1
ATOM 669 N N . ASN A 1 83 ? 16.357 8.258 9.410 1.00 45.59 83 ASN A N 1
ATOM 670 C CA . ASN A 1 83 ? 17.561 7.451 9.669 1.00 45.59 83 ASN A CA 1
ATOM 671 C C . ASN A 1 83 ? 17.678 6.157 8.848 1.00 45.59 83 ASN A C 1
ATOM 673 O O . ASN A 1 83 ? 18.395 5.238 9.246 1.00 45.59 83 ASN A O 1
ATOM 677 N N . LEU A 1 84 ? 16.989 6.044 7.714 1.00 53.28 84 LEU A N 1
ATOM 678 C CA . LEU A 1 84 ? 17.150 4.870 6.859 1.00 53.28 84 LEU A CA 1
ATOM 679 C C . LEU A 1 84 ? 18.308 5.092 5.870 1.00 53.28 84 LEU A C 1
ATOM 681 O O . LEU A 1 84 ? 18.275 6.034 5.078 1.00 53.28 84 LEU A O 1
ATOM 685 N N . ASP A 1 85 ? 19.335 4.234 5.945 1.00 52.72 85 ASP A N 1
ATOM 686 C CA . ASP A 1 85 ? 20.496 4.215 5.036 1.00 52.72 85 ASP A CA 1
ATOM 687 C C . ASP A 1 85 ? 19.986 4.190 3.576 1.00 52.72 85 ASP A C 1
ATOM 689 O O . ASP A 1 85 ? 19.245 3.270 3.221 1.00 52.72 85 ASP A O 1
ATOM 693 N N . PRO A 1 86 ? 20.327 5.177 2.720 1.00 55.50 86 PRO A N 1
ATOM 694 C CA . PRO A 1 86 ? 19.746 5.376 1.384 1.00 55.50 86 PRO A CA 1
ATOM 695 C C . PRO A 1 86 ? 20.158 4.321 0.345 1.00 55.50 86 PRO A C 1
ATOM 697 O O . PRO A 1 86 ? 20.138 4.583 -0.861 1.00 55.50 86 PRO A O 1
ATOM 700 N N . LYS A 1 87 ? 20.554 3.122 0.771 1.00 57.81 87 LYS A N 1
ATOM 701 C CA . LYS A 1 87 ? 21.019 2.065 -0.122 1.00 57.81 87 LYS A CA 1
ATOM 702 C C . LYS A 1 87 ? 19.838 1.467 -0.887 1.00 57.81 87 LYS A C 1
ATOM 704 O O . LYS A 1 87 ? 19.251 0.469 -0.491 1.00 57.81 87 LYS A O 1
ATOM 709 N N . LYS A 1 88 ? 19.593 2.105 -2.036 1.00 63.47 88 LYS A N 1
ATOM 710 C CA . LYS A 1 88 ? 18.715 1.744 -3.156 1.00 63.47 88 LYS A CA 1
ATOM 711 C C . LYS A 1 88 ? 17.238 2.120 -2.964 1.00 63.47 88 LYS A C 1
ATOM 713 O O . LYS A 1 88 ? 16.426 1.352 -2.464 1.00 63.47 88 LYS A O 1
ATOM 718 N N . ARG A 1 89 ? 16.895 3.322 -3.441 1.00 76.25 89 ARG A N 1
ATOM 719 C CA . ARG A 1 89 ? 15.510 3.733 -3.708 1.00 76.25 89 ARG A CA 1
ATOM 720 C C . ARG A 1 89 ? 15.128 3.256 -5.099 1.00 76.25 89 ARG A C 1
ATOM 722 O O . ARG A 1 89 ? 15.715 3.720 -6.074 1.00 76.25 89 ARG A O 1
ATOM 729 N N . PHE A 1 90 ? 14.165 2.353 -5.176 1.00 82.75 90 PHE A N 1
ATOM 730 C CA . PHE A 1 90 ? 13.679 1.844 -6.446 1.00 82.75 90 PHE A CA 1
ATOM 731 C C . PHE A 1 90 ? 12.763 2.876 -7.108 1.00 82.75 90 PHE A C 1
ATOM 733 O O . PHE A 1 90 ? 11.891 3.459 -6.463 1.00 82.75 90 PHE A O 1
ATOM 740 N N . LYS A 1 91 ? 12.943 3.116 -8.408 1.00 84.75 91 LYS A N 1
ATOM 741 C CA . LYS A 1 91 ? 11.971 3.899 -9.193 1.00 84.75 91 LYS A CA 1
ATOM 742 C C . LYS A 1 91 ? 10.760 3.064 -9.598 1.00 84.75 91 LYS A C 1
ATOM 744 O O . LYS A 1 91 ? 9.709 3.633 -9.881 1.00 84.75 91 LYS A O 1
ATOM 749 N N . LYS A 1 92 ? 10.946 1.746 -9.651 1.00 88.12 92 LYS A N 1
ATOM 750 C CA . LYS A 1 92 ? 9.970 0.731 -10.037 1.00 88.12 92 LYS A CA 1
ATOM 751 C C . LYS A 1 92 ? 10.376 -0.635 -9.502 1.00 88.12 92 LYS A C 1
ATOM 753 O O . LYS A 1 92 ? 11.527 -0.776 -9.083 1.00 88.12 92 LYS A O 1
ATOM 758 N N . PRO A 1 93 ? 9.500 -1.646 -9.555 1.00 91.38 93 PRO A N 1
ATOM 759 C CA . PRO A 1 93 ? 9.895 -2.990 -9.195 1.00 91.38 93 PRO A CA 1
ATOM 760 C C . PRO A 1 93 ? 11.076 -3.448 -10.065 1.00 91.38 93 PRO A C 1
ATOM 762 O O . PRO A 1 93 ? 11.161 -3.078 -11.242 1.00 91.38 93 PRO A O 1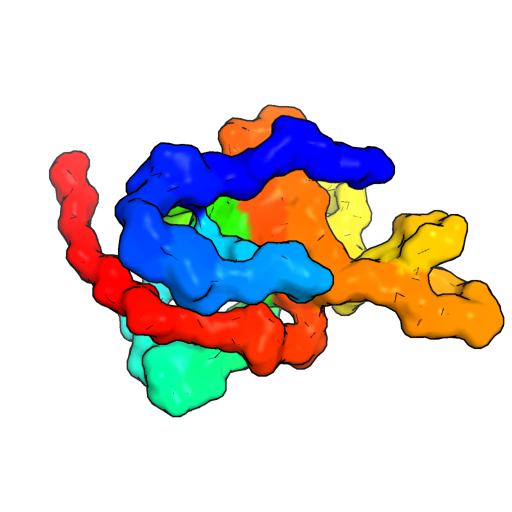
ATOM 765 N N . PRO A 1 94 ? 12.018 -4.216 -9.503 1.00 91.56 94 PRO A N 1
ATOM 766 C CA . PRO A 1 94 ? 13.178 -4.677 -10.245 1.00 91.56 94 PRO A CA 1
ATOM 767 C C . PRO A 1 94 ? 12.787 -5.647 -11.368 1.00 91.56 94 PRO A C 1
ATOM 769 O O . PRO A 1 94 ? 11.755 -6.315 -11.316 1.00 91.56 94 PRO A O 1
ATOM 772 N N . CYS A 1 95 ? 13.625 -5.738 -12.399 1.00 92.44 95 CYS A N 1
ATOM 773 C CA . CYS A 1 95 ? 13.468 -6.745 -13.446 1.00 92.44 95 CYS A CA 1
ATOM 774 C C 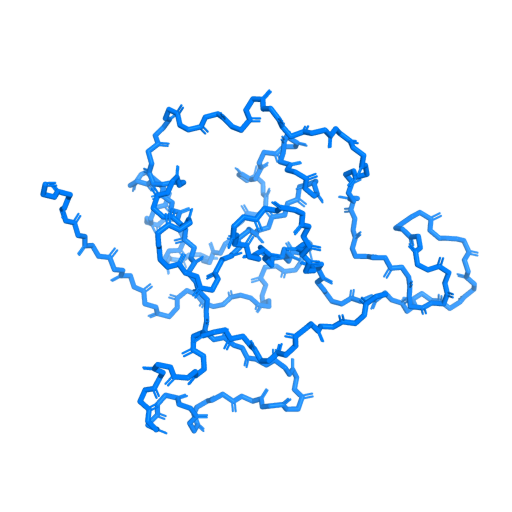. CYS A 1 95 ? 13.654 -8.158 -12.875 1.00 92.44 95 CYS A C 1
ATOM 776 O O . CYS A 1 95 ? 14.568 -8.392 -12.082 1.00 92.44 95 CYS A O 1
ATOM 778 N N . MET A 1 96 ? 12.850 -9.116 -13.333 1.00 92.25 96 MET A N 1
ATOM 779 C CA . MET A 1 96 ? 12.930 -10.511 -12.886 1.00 92.25 96 MET A CA 1
ATOM 780 C C . MET A 1 96 ? 14.200 -11.233 -13.364 1.00 92.25 96 MET A C 1
ATOM 782 O O . MET A 1 96 ? 14.572 -12.253 -12.795 1.00 92.25 96 MET A O 1
ATOM 786 N N . SER A 1 97 ? 14.880 -10.728 -14.399 1.00 91.56 97 SER A N 1
ATOM 787 C CA . SER A 1 97 ? 16.105 -11.347 -14.925 1.00 91.56 97 SER A CA 1
ATOM 788 C C . SER A 1 97 ? 17.380 -10.804 -14.280 1.00 91.56 97 SER A C 1
ATOM 790 O O . SER A 1 97 ? 18.247 -11.578 -13.886 1.00 91.56 97 SER A O 1
ATOM 792 N N . CYS A 1 98 ? 17.529 -9.477 -14.188 1.00 91.44 98 CYS A N 1
ATOM 793 C CA . CYS A 1 98 ? 18.760 -8.856 -13.680 1.00 91.44 98 CYS A CA 1
ATOM 794 C C . CYS A 1 98 ? 18.626 -8.239 -12.280 1.00 91.44 98 CYS A C 1
ATOM 796 O O . CYS A 1 98 ? 19.626 -7.803 -11.714 1.00 91.44 98 CYS A O 1
ATOM 798 N N . HIS A 1 99 ? 17.413 -8.197 -11.721 1.00 89.50 99 HIS A N 1
ATOM 799 C CA . HIS A 1 99 ? 17.105 -7.626 -10.405 1.00 89.50 99 HIS A CA 1
ATOM 800 C C . HIS A 1 99 ? 17.439 -6.131 -10.250 1.00 89.50 99 HIS A C 1
ATOM 802 O O . HIS A 1 99 ? 17.616 -5.633 -9.133 1.00 89.50 99 HIS A O 1
ATOM 808 N N . ASP A 1 100 ? 17.499 -5.402 -11.366 1.00 88.56 100 ASP A N 1
ATOM 809 C CA . ASP A 1 100 ? 17.675 -3.952 -11.392 1.00 88.56 100 ASP A CA 1
ATOM 810 C C . ASP A 1 100 ? 16.372 -3.252 -11.798 1.00 88.56 100 ASP A C 1
ATOM 812 O O . ASP A 1 100 ? 15.675 -3.701 -12.715 1.00 88.56 100 ASP A O 1
ATOM 8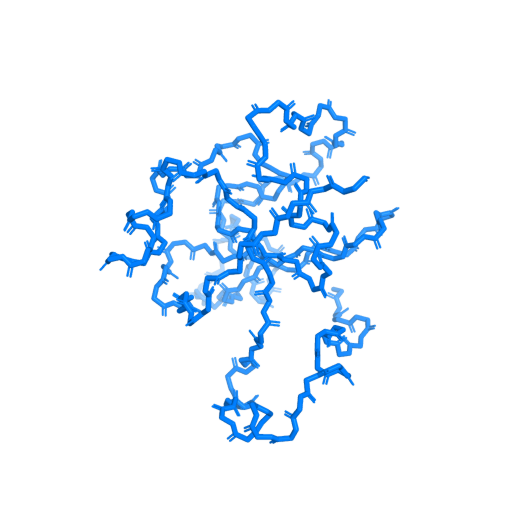16 N N . ASP A 1 101 ? 16.032 -2.152 -11.126 1.00 86.12 101 ASP A N 1
ATOM 817 C CA . ASP A 1 101 ? 14.916 -1.296 -11.524 1.00 86.12 101 ASP A CA 1
ATOM 818 C C . ASP A 1 101 ? 15.249 -0.481 -12.774 1.00 86.12 101 ASP A C 1
ATOM 820 O O . ASP A 1 101 ? 14.348 -0.135 -13.534 1.00 86.12 101 ASP A O 1
ATOM 824 N N . LEU A 1 102 ? 16.530 -0.248 -13.070 1.00 87.62 102 LEU A N 1
ATOM 825 C CA . LEU A 1 102 ? 16.986 0.391 -14.310 1.00 87.62 102 LEU A CA 1
ATOM 826 C C . LEU A 1 102 ? 17.578 -0.634 -15.295 1.00 87.62 102 LEU A C 1
ATOM 828 O O . LEU A 1 102 ? 18.690 -0.488 -15.794 1.00 87.62 102 LEU A O 1
ATOM 832 N N . CYS A 1 103 ? 16.814 -1.691 -15.576 1.00 86.31 103 CYS A N 1
ATOM 833 C CA . CYS A 1 103 ? 17.166 -2.757 -16.523 1.00 86.31 103 CYS A CA 1
ATOM 834 C C . CYS A 1 103 ? 17.026 -2.330 -18.000 1.00 86.31 103 CYS A C 1
ATOM 836 O O . CYS A 1 103 ? 16.028 -1.720 -18.385 1.00 86.31 103 CYS A O 1
ATOM 838 N N . TYR A 1 104 ? 17.992 -2.757 -18.826 1.00 87.06 104 TYR A N 1
ATOM 839 C CA . TYR A 1 104 ? 18.003 -2.657 -20.301 1.00 87.06 104 TYR A CA 1
ATOM 840 C C . TYR A 1 104 ? 17.811 -4.019 -20.992 1.00 87.06 104 TYR A C 1
ATOM 842 O O . TYR A 1 104 ? 18.163 -4.211 -22.154 1.00 87.06 104 TYR A O 1
ATOM 850 N N . CYS A 1 105 ? 17.314 -4.998 -20.247 1.00 88.38 105 CYS A N 1
ATOM 851 C CA . CYS A 1 105 ? 17.057 -6.354 -20.703 1.00 88.38 105 CYS A CA 1
ATOM 852 C C . CYS A 1 105 ? 15.951 -6.331 -21.774 1.00 88.38 105 CYS A C 1
ATOM 854 O O . CYS A 1 105 ? 14.990 -5.570 -21.661 1.00 88.38 105 CYS A O 1
ATOM 856 N N . GLY A 1 106 ? 16.089 -7.143 -22.828 1.00 80.06 106 GLY A N 1
ATOM 857 C CA . GLY A 1 106 ? 15.149 -7.144 -23.961 1.00 80.06 106 GLY A CA 1
ATOM 858 C C . GLY A 1 106 ? 13.727 -7.581 -23.589 1.00 80.06 106 GLY A C 1
ATOM 859 O O . GLY A 1 106 ? 12.765 -7.115 -24.197 1.00 80.06 106 GLY A O 1
ATOM 860 N N . ASN A 1 107 ? 13.599 -8.409 -22.547 1.00 76.06 107 ASN A N 1
ATOM 861 C CA . ASN A 1 107 ? 12.321 -8.774 -21.946 1.00 76.06 107 ASN A CA 1
ATOM 862 C C . ASN A 1 107 ? 12.019 -7.805 -20.797 1.00 76.06 107 ASN A C 1
ATOM 864 O O . ASN A 1 107 ? 12.830 -7.633 -19.886 1.00 76.06 107 ASN A O 1
ATOM 868 N N . ARG A 1 108 ? 10.856 -7.151 -20.856 1.00 71.38 108 ARG A N 1
ATOM 869 C CA . ARG A 1 108 ? 10.405 -6.144 -19.881 1.00 71.38 108 ARG A CA 1
ATOM 870 C C . ARG A 1 108 ? 9.581 -6.779 -18.760 1.00 71.38 108 ARG A C 1
ATOM 872 O O . ARG A 1 108 ? 8.560 -6.229 -18.364 1.00 71.38 108 ARG A O 1
ATOM 879 N N . ASP A 1 109 ? 10.055 -7.914 -18.261 1.00 89.25 109 ASP A N 1
ATOM 880 C CA . ASP A 1 109 ? 9.424 -8.623 -17.152 1.00 89.25 109 ASP A CA 1
ATOM 881 C C . ASP A 1 109 ? 9.964 -8.042 -15.842 1.00 89.25 109 ASP A C 1
ATOM 883 O O . ASP A 1 109 ? 11.140 -8.204 -15.485 1.00 89.25 109 ASP A O 1
ATOM 887 N N . TYR A 1 110 ? 9.106 -7.295 -15.157 1.00 91.75 110 TYR A N 1
ATOM 888 C CA . TYR A 1 110 ? 9.357 -6.722 -13.840 1.00 91.75 110 TYR A CA 1
ATOM 889 C C . TYR A 1 110 ? 8.494 -7.453 -12.819 1.00 91.75 110 TYR A C 1
ATOM 891 O O . TYR A 1 110 ? 7.449 -7.991 -13.169 1.00 91.75 110 TYR A O 1
ATOM 899 N N . TYR A 1 111 ? 8.925 -7.467 -11.560 1.00 93.38 111 TYR A N 1
ATOM 900 C CA . TYR A 1 111 ? 8.007 -7.826 -10.481 1.00 93.38 111 TYR A CA 1
ATOM 901 C C . TYR A 1 111 ? 6.840 -6.828 -10.417 1.00 93.38 111 TYR A C 1
ATOM 903 O O . TYR A 1 111 ? 6.937 -5.711 -10.925 1.00 93.38 111 TYR A O 1
ATOM 911 N N . ASP A 1 112 ? 5.761 -7.196 -9.737 1.00 92.62 112 ASP A N 1
ATOM 912 C CA . ASP A 1 112 ? 4.605 -6.307 -9.564 1.00 92.62 112 ASP A CA 1
ATOM 913 C C . ASP A 1 112 ? 4.811 -5.319 -8.403 1.00 92.62 112 ASP A C 1
ATOM 915 O O . ASP A 1 112 ? 4.385 -4.165 -8.442 1.00 92.62 112 ASP A O 1
ATOM 919 N N . SER A 1 113 ? 5.545 -5.747 -7.374 1.00 92.81 113 SER A N 1
ATOM 920 C CA . SER A 1 113 ? 5.789 -4.981 -6.150 1.00 92.81 113 SER A CA 1
ATOM 921 C C . SER A 1 113 ? 7.180 -5.249 -5.565 1.00 92.81 113 SER A C 1
ATOM 923 O O . SER A 1 113 ? 7.908 -6.148 -5.994 1.00 92.81 113 SER A O 1
ATOM 925 N N . VAL A 1 114 ? 7.575 -4.441 -4.578 1.00 91.88 114 VAL A N 1
ATOM 926 C CA . VAL A 1 114 ? 8.798 -4.645 -3.787 1.00 91.88 114 VAL A CA 1
ATOM 927 C C . VAL A 1 114 ? 8.415 -4.975 -2.356 1.00 91.88 114 VAL A C 1
ATOM 929 O O . VAL A 1 114 ? 7.636 -4.263 -1.732 1.00 91.88 114 VAL A O 1
ATOM 932 N N . MET A 1 115 ? 9.024 -6.022 -1.810 1.00 90.38 115 MET A N 1
ATOM 933 C CA . MET A 1 115 ? 8.945 -6.342 -0.391 1.00 90.38 115 MET A CA 1
ATOM 934 C C . MET A 1 115 ? 10.293 -6.043 0.269 1.00 90.38 115 MET A C 1
ATOM 936 O O . MET A 1 115 ? 11.335 -6.586 -0.105 1.00 90.38 115 MET A O 1
ATOM 940 N N . GLY A 1 116 ? 10.267 -5.128 1.232 1.00 86.12 116 GLY A N 1
ATOM 941 C CA . GLY A 1 116 ? 11.401 -4.741 2.049 1.00 86.12 116 GLY A CA 1
ATOM 942 C C . GLY A 1 116 ? 11.493 -5.600 3.304 1.00 86.12 116 GLY A C 1
ATOM 943 O O . GLY A 1 116 ? 10.713 -5.418 4.235 1.00 86.12 116 GLY A O 1
ATOM 944 N N . ASP A 1 117 ? 12.487 -6.485 3.353 1.00 80.69 117 ASP A N 1
ATOM 945 C CA . ASP A 1 117 ? 12.813 -7.333 4.508 1.00 80.69 117 ASP A CA 1
ATOM 946 C C . ASP A 1 117 ? 14.299 -7.162 4.860 1.00 80.69 117 ASP A C 1
ATOM 948 O O . ASP A 1 117 ? 15.190 -7.780 4.274 1.00 80.69 117 ASP A O 1
ATOM 952 N N . GLY A 1 118 ? 14.565 -6.228 5.778 1.00 72.06 118 GLY A N 1
ATOM 953 C CA . GLY A 1 118 ? 15.911 -5.842 6.208 1.00 72.06 118 GLY A CA 1
ATOM 954 C C . GLY A 1 118 ? 16.170 -6.128 7.687 1.00 72.06 118 GLY A C 1
ATOM 955 O O . GLY A 1 118 ? 15.492 -6.929 8.315 1.00 72.06 118 GLY A O 1
ATOM 956 N N . LYS A 1 119 ? 17.130 -5.415 8.289 1.00 68.00 119 LYS A N 1
ATOM 957 C CA . LYS A 1 119 ? 17.373 -5.442 9.751 1.00 68.00 119 LYS A CA 1
ATOM 958 C C . LYS A 1 119 ? 16.270 -4.742 10.571 1.00 68.00 119 LYS A C 1
ATOM 960 O O . LYS A 1 119 ? 16.450 -4.494 11.760 1.00 68.00 119 LYS A O 1
ATOM 965 N N . TRP A 1 120 ? 15.172 -4.360 9.928 1.00 72.25 120 TRP A N 1
ATOM 966 C CA . TRP A 1 120 ? 14.068 -3.613 10.519 1.00 72.25 120 TRP A CA 1
ATOM 967 C C . TRP A 1 120 ? 13.052 -4.572 11.145 1.00 72.25 120 TRP A C 1
ATOM 969 O O . TRP A 1 120 ? 12.952 -5.726 10.741 1.00 72.25 120 TRP A O 1
ATOM 979 N N . LEU A 1 121 ? 12.286 -4.085 12.123 1.00 76.25 121 LEU A N 1
ATOM 980 C CA . LEU A 1 121 ? 11.327 -4.899 12.884 1.00 76.25 121 LEU A CA 1
ATOM 981 C C . LEU A 1 121 ? 10.138 -5.411 12.056 1.00 76.25 121 LEU A C 1
ATOM 983 O O . LEU A 1 121 ? 9.532 -6.412 12.424 1.00 76.25 121 LEU A O 1
ATOM 987 N N . PHE A 1 122 ? 9.783 -4.722 10.971 1.00 85.25 122 PHE A N 1
ATOM 988 C CA . PHE A 1 122 ? 8.573 -4.997 10.200 1.00 85.25 122 PHE A CA 1
ATOM 989 C C . PHE A 1 122 ? 8.874 -4.985 8.706 1.00 85.25 122 PHE A C 1
ATOM 991 O O . PHE A 1 122 ? 9.590 -4.094 8.239 1.00 85.25 122 PHE A O 1
ATOM 998 N N . ARG A 1 123 ? 8.301 -5.943 7.969 1.00 89.31 123 ARG A N 1
ATOM 999 C CA . ARG A 1 123 ? 8.326 -5.929 6.505 1.00 89.31 123 ARG A CA 1
ATOM 1000 C C . ARG A 1 123 ? 7.404 -4.841 5.974 1.00 89.31 123 ARG A C 1
ATOM 1002 O O . ARG A 1 123 ? 6.331 -4.594 6.531 1.00 89.31 123 ARG A O 1
ATOM 1009 N N . GLU A 1 124 ? 7.831 -4.217 4.886 1.00 90.38 124 GLU A N 1
ATOM 1010 C CA . GLU A 1 124 ? 7.034 -3.247 4.137 1.00 90.38 124 GLU A CA 1
ATOM 1011 C C . GLU A 1 124 ? 6.847 -3.749 2.709 1.00 90.38 124 GLU A C 1
ATOM 1013 O O . GLU A 1 124 ? 7.767 -4.307 2.114 1.00 90.38 124 GLU A O 1
ATOM 1018 N N . PHE A 1 125 ? 5.657 -3.543 2.165 1.00 93.50 125 PHE A N 1
ATOM 1019 C CA . PHE A 1 125 ? 5.287 -3.935 0.812 1.00 93.50 125 PHE A CA 1
ATOM 1020 C C . PHE A 1 125 ? 4.969 -2.666 0.035 1.00 93.50 125 PHE A C 1
ATOM 1022 O O . PHE A 1 125 ? 4.244 -1.802 0.529 1.00 93.50 125 PHE A O 1
ATOM 1029 N N . VAL A 1 126 ? 5.553 -2.528 -1.149 1.00 93.31 126 VAL A N 1
ATOM 1030 C CA . VAL A 1 126 ? 5.495 -1.300 -1.936 1.00 93.31 126 VAL A CA 1
ATOM 1031 C C . VAL A 1 126 ? 4.990 -1.615 -3.329 1.00 93.31 126 VAL A C 1
ATOM 1033 O O . VAL A 1 126 ? 5.636 -2.344 -4.083 1.00 93.31 126 VAL A O 1
ATOM 1036 N N . VAL A 1 127 ? 3.844 -1.032 -3.665 1.00 93.88 127 VAL A N 1
ATOM 1037 C CA . VAL A 1 127 ? 3.261 -1.078 -5.007 1.00 93.88 127 VAL A CA 1
ATOM 1038 C C . VAL A 1 127 ? 3.641 0.197 -5.755 1.00 93.88 127 VAL A C 1
ATOM 1040 O O . VAL A 1 127 ? 3.616 1.302 -5.197 1.00 93.88 127 VAL A O 1
ATOM 1043 N N . TYR A 1 128 ? 4.014 0.037 -7.023 1.00 90.12 128 TYR A N 1
ATOM 1044 C CA . TYR A 1 128 ? 4.491 1.114 -7.886 1.00 90.12 128 TYR A CA 1
ATOM 1045 C C . TYR A 1 128 ? 3.591 1.250 -9.111 1.00 90.12 128 TYR A C 1
ATOM 1047 O O . TYR A 1 128 ? 3.157 0.254 -9.675 1.00 90.12 128 TYR A O 1
ATOM 1055 N N . TYR A 1 129 ? 3.416 2.491 -9.567 1.00 82.88 129 TYR A N 1
ATOM 1056 C CA . TYR A 1 129 ? 2.683 2.922 -10.770 1.00 82.88 129 TYR A CA 1
ATOM 1057 C C . TYR A 1 129 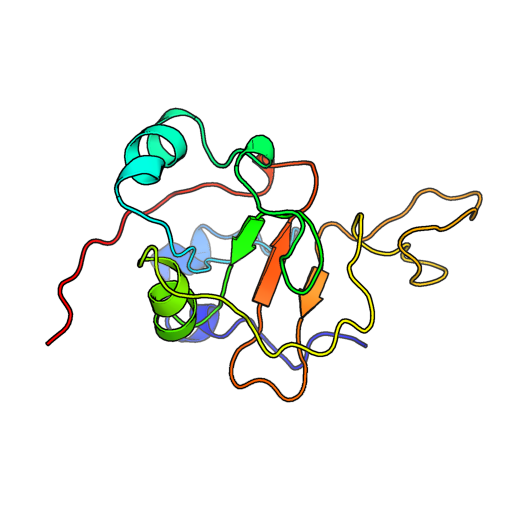? 1.191 2.611 -10.836 1.00 82.88 129 TYR A C 1
ATOM 1059 O O . TYR A 1 129 ? 0.411 3.517 -11.126 1.00 82.88 129 TYR A O 1
ATOM 1067 N N . ASP A 1 130 ? 0.805 1.369 -10.589 1.00 88.25 130 ASP A N 1
ATOM 1068 C CA . ASP A 1 130 ? -0.554 0.900 -10.761 1.00 88.25 130 ASP A CA 1
ATOM 1069 C C . ASP A 1 130 ? -1.252 0.778 -9.410 1.00 88.25 130 ASP A C 1
ATOM 1071 O O . ASP A 1 130 ? -1.151 -0.224 -8.705 1.00 88.25 130 ASP A O 1
ATOM 1075 N N . ALA A 1 131 ? -1.966 1.839 -9.040 1.00 90.00 131 ALA A N 1
ATOM 1076 C CA . ALA A 1 131 ? -2.758 1.846 -7.821 1.00 90.00 131 ALA A CA 1
ATOM 1077 C C . ALA A 1 131 ? -3.960 0.889 -7.878 1.00 90.00 131 ALA A C 1
ATOM 1079 O O . ALA A 1 131 ? -4.520 0.595 -6.827 1.00 90.00 131 ALA A O 1
ATOM 1080 N N . SER A 1 132 ? -4.343 0.383 -9.061 1.00 91.94 132 SER A N 1
ATOM 1081 C CA . SER A 1 132 ? -5.452 -0.572 -9.185 1.00 91.94 132 SER A CA 1
ATOM 1082 C C . SER A 1 132 ? -5.128 -1.948 -8.594 1.00 91.94 132 SER A C 1
ATOM 1084 O O . SER A 1 132 ? -6.045 -2.700 -8.283 1.00 91.94 132 SER A O 1
ATOM 1086 N N . GLN A 1 133 ? -3.847 -2.233 -8.326 1.00 94.38 133 GLN A N 1
ATOM 1087 C CA . GLN A 1 133 ? -3.409 -3.400 -7.549 1.00 94.38 133 GLN A CA 1
ATOM 1088 C C . GLN A 1 133 ? -3.753 -3.297 -6.051 1.00 94.38 133 GLN A C 1
ATOM 1090 O O . GLN A 1 133 ? -3.493 -4.227 -5.291 1.00 94.38 133 GLN A O 1
ATOM 1095 N N . CYS A 1 134 ? -4.294 -2.161 -5.604 1.00 95.38 134 CYS A N 1
ATOM 1096 C CA . CYS A 1 134 ? -4.592 -1.885 -4.207 1.00 95.38 134 CYS A CA 1
ATOM 1097 C C . CYS A 1 134 ? -6.056 -1.467 -4.047 1.00 95.38 134 CYS A C 1
ATOM 1099 O O . CYS A 1 134 ? -6.455 -0.405 -4.528 1.00 95.38 134 CYS A O 1
ATOM 1101 N N . TYR A 1 135 ? -6.834 -2.232 -3.282 1.00 95.81 135 TYR A N 1
ATOM 1102 C CA . TYR A 1 135 ? -8.221 -1.896 -2.964 1.00 95.81 135 TYR A CA 1
ATOM 1103 C C . TYR A 1 135 ? -8.378 -1.550 -1.469 1.00 95.81 135 TYR A C 1
ATOM 1105 O O . TYR A 1 135 ? -8.077 -2.389 -0.617 1.00 95.81 135 TYR A O 1
ATOM 1113 N N . PRO A 1 136 ? -8.797 -0.319 -1.102 1.00 96.25 136 PRO A N 1
ATOM 1114 C CA . PRO A 1 136 ? -8.967 0.085 0.295 1.00 96.25 136 PRO A CA 1
ATOM 1115 C C . PRO A 1 136 ? -10.287 -0.455 0.872 1.00 96.25 136 PRO A C 1
ATOM 1117 O O . PRO A 1 136 ? -11.238 0.292 1.083 1.00 96.25 136 PRO A O 1
ATOM 1120 N N . GLU A 1 137 ? -10.342 -1.761 1.127 1.00 96.81 137 GLU A N 1
ATOM 1121 C CA . GLU A 1 137 ? -11.575 -2.452 1.531 1.00 96.81 137 GLU A CA 1
ATOM 1122 C C . GLU A 1 137 ? -12.106 -2.021 2.909 1.00 96.81 137 GLU A C 1
ATOM 1124 O O . GLU A 1 137 ? -13.313 -1.881 3.104 1.00 96.81 137 GLU A O 1
ATOM 1129 N N . PHE A 1 138 ? -11.208 -1.763 3.865 1.00 96.62 138 PHE A N 1
ATOM 1130 C CA . PHE A 1 138 ? -11.568 -1.398 5.234 1.00 96.62 138 PHE A CA 1
ATOM 1131 C C . PHE A 1 138 ? -10.919 -0.083 5.666 1.00 96.62 138 PHE A C 1
ATOM 1133 O O . PHE A 1 138 ? -9.723 0.138 5.468 1.00 96.62 138 PHE A O 1
ATOM 1140 N N . LEU A 1 139 ? -11.699 0.754 6.358 1.00 96.69 139 LEU A N 1
ATOM 1141 C CA . LEU A 1 139 ? -11.208 1.912 7.102 1.00 96.69 139 LEU A CA 1
ATOM 1142 C C . LEU A 1 139 ? -11.271 1.613 8.603 1.00 96.69 139 LEU A C 1
ATOM 1144 O O . LEU A 1 139 ? -12.350 1.411 9.156 1.00 96.69 139 LEU A O 1
ATOM 1148 N N . ILE A 1 140 ? -10.114 1.611 9.266 1.00 95.62 140 ILE A N 1
ATOM 1149 C CA . ILE A 1 140 ? -10.002 1.361 10.707 1.00 95.62 140 ILE A CA 1
ATOM 1150 C C . ILE A 1 140 ? -9.671 2.675 11.414 1.00 95.62 140 ILE A C 1
ATOM 1152 O O . ILE A 1 140 ? -8.607 3.253 11.199 1.00 95.62 140 ILE A O 1
ATOM 1156 N N . THR A 1 141 ? -10.566 3.126 12.291 1.00 94.50 141 THR A N 1
ATOM 1157 C CA . THR A 1 141 ? -10.343 4.266 13.191 1.00 94.50 141 THR A CA 1
ATOM 1158 C C . THR A 1 141 ? -10.096 3.769 14.610 1.00 94.50 141 THR A C 1
ATOM 1160 O O . THR A 1 141 ? -10.829 2.909 15.095 1.00 94.50 141 THR A O 1
ATOM 1163 N N . TYR A 1 142 ? -9.088 4.316 15.284 1.00 93.62 142 TYR A N 1
ATOM 1164 C CA . TYR A 1 142 ? -8.718 3.954 16.652 1.00 93.62 142 TYR A CA 1
ATOM 1165 C C . TYR A 1 142 ? -8.162 5.172 17.396 1.00 93.62 142 TYR A C 1
ATOM 1167 O O . TYR A 1 142 ? -7.775 6.164 16.779 1.00 93.62 142 TYR A O 1
ATOM 1175 N N . GLU A 1 143 ? -8.090 5.067 18.720 1.00 91.44 143 GLU A N 1
ATOM 1176 C CA . GLU A 1 143 ? -7.435 6.038 19.596 1.00 91.44 143 GLU A CA 1
ATOM 1177 C C . GLU A 1 143 ? -6.244 5.366 20.294 1.00 91.44 143 GLU A C 1
ATOM 1179 O O . GLU A 1 143 ? -6.322 4.196 20.678 1.00 91.44 143 GLU A O 1
ATOM 1184 N N . ARG A 1 144 ? -5.122 6.086 20.430 1.00 89.50 144 ARG A N 1
ATOM 1185 C CA . ARG A 1 144 ? -3.959 5.611 21.196 1.00 89.50 144 ARG A CA 1
ATOM 1186 C C . ARG A 1 144 ? -4.239 5.817 22.686 1.00 89.50 144 ARG A C 1
ATOM 1188 O O . ARG A 1 144 ? -4.616 6.921 23.073 1.00 89.50 144 ARG A O 1
ATOM 1195 N N . VAL A 1 145 ? -4.054 4.768 23.486 1.00 85.00 145 VAL A N 1
ATOM 1196 C CA . VAL A 1 145 ? -4.142 4.793 24.961 1.00 85.00 145 VAL A CA 1
ATOM 1197 C C . VAL A 1 145 ? -2.812 5.145 25.605 1.00 85.00 145 VAL A C 1
ATOM 1199 O O . VAL A 1 145 ? -1.768 4.715 25.065 1.00 85.00 145 VAL A O 1
#

Organism: Biomphalaria pfeifferi (NCBI:txid112525)

InterPro domains:
  IPR012317 Poly(ADP-ribose) polymerase, catalytic domain [PF00644] (24-76)
  IPR012317 Poly(ADP-ribose) polymerase, catalytic domain [PS51059] (1-145)
  IPR051712 Mono-ADP-ribosyltransferase and antiviral protein [PTHR45740] (17-143)

Radius of gyration: 15.73 Å; chains: 1; bounding box: 35×33×49 Å